Protein AF-A0A3M2E0R5-F1 (afdb_monomer_lite)

pLDDT: mean 79.0, std 19.52, range [38.94, 97.81]

Radius of gyration: 15.59 Å; chains: 1; bounding box: 31×41×44 Å

Sequence (86 aa):
MSQDKGNIQSASFSEPCLVQIFHDGVELVRVVDGCIELNEPVSGIPEILEIHWDKRVVYRLERGTPVINLMVAEMERISSVSPVAV

Foldseek 3Di:
DDDPPPPPPQPDDPDWKWKWKDAQNHTQWIATSNDIDGDDDDDDDGQWIFIDIPNHTQWIDGNNRTPHHNPVVVVVVRVPPDPDDD

Secondary structure (DSSP, 8-state):
-------------SS--EEEEEETTEEEEEEETTEEEE-PPP-S--SEEEEEETTEEEEEEETTEEEEE-HHHHHHHHHTS-----

Structure (mmCIF, N/CA/C/O backbone):
data_AF-A0A3M2E0R5-F1
#
_entry.id   AF-A0A3M2E0R5-F1
#
loop_
_atom_site.group_PDB
_atom_site.id
_atom_site.type_symbol
_atom_site.label_atom_id
_atom_site.label_alt_id
_atom_site.label_comp_id
_atom_site.label_asym_id
_atom_site.label_entity_id
_atom_site.label_seq_id
_atom_site.pdbx_PDB_ins_code
_atom_site.Cartn_x
_atom_site.Cartn_y
_atom_site.Cartn_z
_atom_site.occupancy
_atom_site.B_iso_or_equiv
_atom_site.auth_seq_id
_atom_site.auth_comp_id
_atom_site.auth_asym_id
_atom_site.auth_atom_id
_atom_site.pdbx_PDB_model_num
ATOM 1 N N . MET A 1 1 ? 15.410 34.334 -8.427 1.00 38.94 1 MET A N 1
ATOM 2 C CA . MET A 1 1 ? 14.639 33.305 -7.702 1.00 38.94 1 MET A CA 1
ATOM 3 C C . MET A 1 1 ? 14.544 32.099 -8.620 1.00 38.94 1 MET A C 1
ATOM 5 O O . MET A 1 1 ? 13.700 32.089 -9.505 1.00 38.94 1 MET A O 1
ATOM 9 N N . SER A 1 2 ? 15.497 31.173 -8.514 1.00 42.47 2 SER A N 1
ATOM 10 C CA . SER A 1 2 ? 15.538 29.977 -9.360 1.00 42.47 2 SER A CA 1
ATOM 11 C C . SER A 1 2 ? 14.560 28.955 -8.799 1.00 42.47 2 SER A C 1
ATOM 13 O O . SER A 1 2 ? 14.750 28.467 -7.690 1.00 42.47 2 SER A O 1
ATOM 15 N N . GLN A 1 3 ? 13.487 28.686 -9.539 1.00 43.62 3 GLN A N 1
ATOM 16 C CA . GLN A 1 3 ? 12.649 27.521 -9.293 1.00 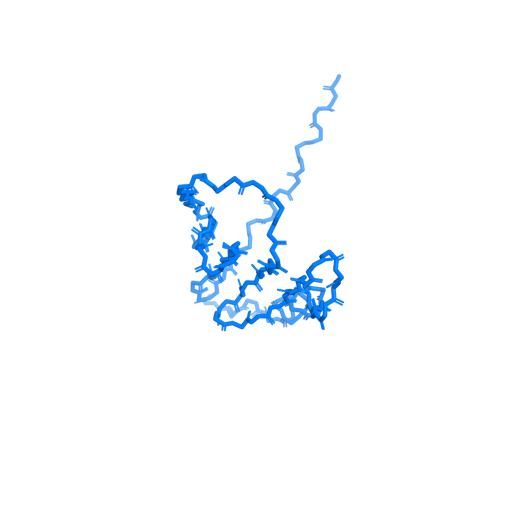43.62 3 GLN A CA 1
ATOM 17 C C . GLN A 1 3 ? 13.417 26.310 -9.810 1.00 43.62 3 GLN A C 1
ATOM 19 O O . GLN A 1 3 ? 13.570 26.142 -11.020 1.00 43.62 3 GLN A O 1
ATOM 24 N N . ASP A 1 4 ? 13.937 25.515 -8.882 1.00 43.53 4 ASP A N 1
ATOM 25 C CA . ASP A 1 4 ? 14.470 24.187 -9.151 1.00 43.53 4 ASP A CA 1
ATOM 26 C C . ASP A 1 4 ? 13.283 23.321 -9.595 1.00 43.53 4 ASP A C 1
ATOM 28 O O . ASP A 1 4 ? 12.508 22.801 -8.790 1.00 43.53 4 ASP A O 1
ATOM 32 N N . LYS A 1 5 ? 13.024 23.306 -10.907 1.00 46.09 5 LYS A N 1
ATOM 33 C CA . LYS A 1 5 ? 12.050 22.403 -11.514 1.00 46.09 5 LYS A CA 1
ATOM 34 C C . LYS A 1 5 ? 12.679 21.025 -11.429 1.00 46.09 5 LYS A C 1
ATOM 36 O O . LYS A 1 5 ? 13.449 20.654 -12.311 1.00 46.09 5 LYS A O 1
ATOM 41 N N . GLY A 1 6 ? 12.383 20.330 -10.329 1.00 40.47 6 GLY A N 1
ATOM 42 C CA . GLY A 1 6 ? 12.778 18.949 -10.103 1.00 40.47 6 GLY A CA 1
ATOM 43 C C . GLY A 1 6 ? 12.627 18.176 -11.403 1.00 40.47 6 GLY A C 1
ATOM 44 O O . GLY A 1 6 ? 11.563 18.188 -12.020 1.00 40.47 6 GLY A O 1
ATOM 45 N N . ASN A 1 7 ? 13.740 17.616 -11.857 1.00 40.06 7 ASN A N 1
ATOM 46 C CA . ASN A 1 7 ? 13.843 16.818 -13.061 1.00 40.06 7 ASN A CA 1
ATOM 47 C C . ASN A 1 7 ? 12.909 15.610 -12.904 1.00 40.06 7 ASN A C 1
ATOM 49 O O . ASN A 1 7 ? 13.296 14.605 -12.309 1.00 40.06 7 ASN A O 1
ATOM 53 N N . ILE A 1 8 ? 11.656 15.735 -13.349 1.00 47.84 8 ILE A N 1
ATOM 54 C CA . ILE A 1 8 ? 10.715 14.618 -13.395 1.00 47.84 8 ILE A CA 1
ATOM 55 C C . ILE A 1 8 ? 11.216 13.738 -14.534 1.00 47.84 8 ILE A C 1
ATOM 57 O O . ILE A 1 8 ? 10.864 13.940 -15.695 1.00 47.84 8 ILE A O 1
ATOM 61 N N . GLN A 1 9 ? 12.119 12.815 -14.209 1.00 48.84 9 GLN A N 1
ATOM 62 C CA . GLN A 1 9 ? 12.499 11.755 -15.125 1.00 48.84 9 GLN A CA 1
ATOM 63 C C . GLN A 1 9 ? 11.214 11.005 -15.466 1.00 48.84 9 GLN A C 1
ATOM 65 O O . GLN A 1 9 ? 10.593 10.398 -14.595 1.00 48.84 9 GLN A O 1
ATOM 70 N N . SER A 1 10 ? 10.773 11.110 -16.718 1.00 46.81 10 SER A N 1
ATOM 71 C CA . SER A 1 10 ? 9.687 10.292 -17.235 1.00 46.81 10 SER A CA 1
ATOM 72 C C . SER A 1 10 ? 10.149 8.842 -17.158 1.00 46.81 10 SER A C 1
ATOM 74 O O . SER A 1 10 ? 10.949 8.400 -17.983 1.00 46.81 10 SER A O 1
ATOM 76 N N . ALA A 1 11 ? 9.708 8.118 -16.134 1.00 51.28 11 ALA A N 1
ATOM 77 C CA . ALA A 1 11 ? 9.907 6.685 -16.075 1.00 51.28 11 ALA A CA 1
ATOM 78 C C . ALA A 1 11 ? 9.079 6.071 -17.212 1.00 51.28 11 ALA A C 1
ATOM 80 O O . ALA A 1 11 ? 7.851 6.120 -17.194 1.00 51.28 11 ALA A O 1
ATOM 81 N N . SER A 1 12 ? 9.755 5.579 -18.248 1.00 48.91 12 SER A N 1
ATOM 82 C CA . SER A 1 12 ? 9.125 4.772 -19.288 1.00 48.91 12 SER A CA 1
ATOM 83 C C . SER A 1 12 ? 9.081 3.333 -18.794 1.00 48.91 12 SER A C 1
ATOM 85 O O . SER A 1 12 ? 10.132 2.708 -18.638 1.00 48.91 12 SER A O 1
ATOM 87 N N . PHE A 1 13 ? 7.886 2.817 -18.536 1.00 55.12 13 PHE A N 1
ATOM 88 C CA . PHE A 1 13 ? 7.689 1.422 -18.167 1.00 55.12 13 PHE A CA 1
ATOM 89 C C . PHE A 1 13 ? 7.335 0.622 -19.426 1.00 55.12 13 PHE A C 1
ATOM 91 O O . PHE A 1 13 ? 6.587 1.101 -20.277 1.00 55.12 13 PHE A O 1
ATOM 98 N N . SER A 1 14 ? 7.896 -0.580 -19.578 1.00 55.84 14 SER A N 1
ATOM 99 C CA . SER A 1 14 ? 7.546 -1.492 -20.680 1.00 55.84 14 SER A CA 1
ATOM 100 C C . SER A 1 14 ? 6.186 -2.171 -20.481 1.00 55.84 14 SER A C 1
ATOM 102 O O . SER A 1 14 ? 5.613 -2.687 -21.436 1.00 55.84 14 SER A O 1
ATOM 104 N N . GLU A 1 15 ? 5.683 -2.176 -19.247 1.00 59.91 15 GLU A N 1
ATOM 105 C CA . GLU A 1 15 ? 4.402 -2.740 -18.824 1.00 59.91 15 GLU A CA 1
ATOM 106 C C . GLU A 1 15 ? 3.708 -1.746 -17.885 1.00 59.91 15 GLU A C 1
ATOM 108 O O . GLU A 1 15 ? 4.409 -0.982 -17.21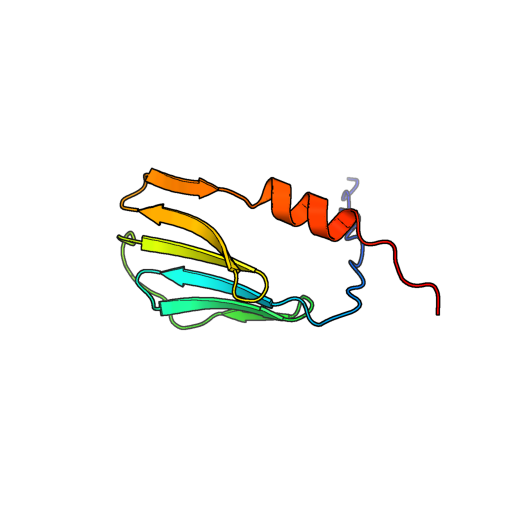3 1.00 59.91 15 GLU A O 1
ATOM 113 N N . PRO A 1 16 ? 2.363 -1.734 -17.835 1.00 65.00 16 PRO A N 1
ATOM 114 C CA . PRO A 1 16 ? 1.639 -0.775 -17.026 1.00 65.00 16 PRO A CA 1
ATOM 115 C C . PRO A 1 16 ? 2.000 -0.926 -15.548 1.00 65.00 16 PRO A C 1
ATOM 117 O O . PRO A 1 16 ? 1.830 -2.002 -14.978 1.00 65.00 16 PRO A O 1
ATOM 120 N N . CYS A 1 17 ? 2.485 0.145 -14.929 1.00 75.38 17 CYS A N 1
ATOM 121 C CA . CYS A 1 17 ? 2.860 0.155 -13.520 1.00 75.38 17 CYS A CA 1
ATOM 122 C C . CYS A 1 17 ? 1.627 0.477 -12.673 1.00 75.38 17 CYS A C 1
ATOM 124 O O . CYS A 1 17 ? 1.068 1.573 -12.791 1.00 75.38 17 CYS A O 1
ATOM 126 N N . LEU A 1 18 ? 1.207 -0.469 -11.826 1.00 87.94 18 LEU A N 1
ATOM 127 C CA . LEU A 1 18 ? 0.072 -0.314 -10.920 1.00 87.94 18 LEU A CA 1
ATOM 128 C C . LEU A 1 18 ? 0.554 -0.181 -9.474 1.00 87.94 18 LEU A C 1
ATOM 130 O O . LEU A 1 18 ? 1.040 -1.145 -8.881 1.00 87.94 18 LEU A O 1
ATOM 134 N N . VAL A 1 19 ? 0.338 0.988 -8.870 1.00 91.62 19 VAL A N 1
ATOM 135 C CA . VAL A 1 19 ? 0.545 1.201 -7.430 1.00 91.62 19 VAL A CA 1
ATOM 136 C C . VAL A 1 19 ? -0.793 1.456 -6.756 1.00 91.62 19 VAL A C 1
ATOM 138 O O . VAL A 1 19 ? -1.553 2.313 -7.197 1.00 91.62 19 VAL A O 1
ATOM 141 N N . GLN A 1 20 ? -1.088 0.735 -5.678 1.00 94.88 20 GLN A N 1
ATOM 142 C CA . GLN A 1 20 ? -2.331 0.895 -4.922 1.00 94.88 20 GLN A CA 1
ATOM 143 C C . GLN A 1 20 ? -2.035 1.097 -3.438 1.00 94.88 20 GLN A C 1
ATOM 145 O O . GLN A 1 20 ? -1.158 0.435 -2.884 1.00 94.88 20 GLN A O 1
ATOM 150 N N . ILE A 1 21 ? -2.779 1.988 -2.787 1.00 95.12 21 ILE A N 1
ATOM 151 C CA . ILE A 1 21 ? -2.710 2.207 -1.338 1.00 95.12 21 ILE A CA 1
ATOM 152 C C . ILE A 1 21 ? -4.043 1.797 -0.729 1.00 95.12 21 ILE A C 1
ATOM 154 O O . ILE A 1 21 ? -5.088 2.278 -1.164 1.00 95.12 21 ILE A O 1
ATOM 158 N N . PHE A 1 22 ? -3.996 0.951 0.296 1.00 95.88 22 PHE A N 1
ATOM 159 C CA . PHE A 1 22 ? -5.169 0.457 1.006 1.00 95.88 22 PHE A CA 1
ATOM 160 C C . PHE A 1 22 ? -5.166 0.891 2.470 1.00 95.88 22 PHE A C 1
ATOM 162 O O . PHE A 1 22 ? -4.124 0.872 3.126 1.00 95.88 22 PHE A O 1
ATOM 169 N N . HIS A 1 23 ? -6.351 1.216 2.980 1.00 95.44 23 HIS A N 1
ATOM 170 C CA . HIS A 1 23 ? -6.655 1.475 4.388 1.00 95.44 23 HIS A CA 1
ATOM 171 C C . HIS A 1 23 ? -7.732 0.488 4.829 1.00 95.44 23 HIS A C 1
ATOM 173 O O . HIS A 1 23 ? -8.833 0.500 4.287 1.00 95.44 23 HIS A O 1
ATOM 179 N N . ASP A 1 24 ? -7.381 -0.429 5.733 1.00 95.12 24 ASP A N 1
ATOM 180 C CA . ASP A 1 24 ? -8.277 -1.473 6.250 1.00 95.12 24 ASP A CA 1
ATOM 181 C C . ASP A 1 24 ? -9.030 -2.248 5.142 1.00 95.12 24 ASP A C 1
ATOM 183 O O . ASP A 1 24 ? -10.197 -2.615 5.271 1.00 95.12 24 ASP A O 1
ATOM 187 N N . GLY A 1 25 ? -8.342 -2.501 4.021 1.00 93.31 25 GLY A N 1
ATOM 188 C CA . GLY A 1 25 ? -8.884 -3.200 2.850 1.00 93.31 25 GLY A CA 1
ATOM 189 C C . GLY A 1 25 ? -9.635 -2.315 1.846 1.00 93.31 25 GLY A C 1
ATOM 190 O O . GLY A 1 25 ? -10.028 -2.805 0.788 1.00 93.31 25 GLY A O 1
ATOM 191 N N . VAL A 1 26 ? -9.797 -1.020 2.123 1.00 93.88 26 VAL A N 1
ATOM 192 C CA . VAL A 1 26 ? -10.367 -0.029 1.200 1.00 93.88 26 VAL A CA 1
ATOM 193 C C . VAL A 1 26 ? -9.252 0.607 0.376 1.00 93.88 26 VAL A C 1
ATOM 195 O O . VAL A 1 26 ? -8.320 1.186 0.927 1.00 93.88 26 VAL A O 1
ATOM 198 N N . GLU A 1 27 ? -9.338 0.516 -0.950 1.00 94.31 27 GLU A N 1
ATOM 199 C CA . GLU A 1 27 ? -8.391 1.178 -1.851 1.00 94.31 27 GLU A CA 1
ATOM 200 C C . GLU A 1 27 ? -8.614 2.693 -1.836 1.00 94.31 27 GLU A C 1
ATOM 202 O O . GLU A 1 27 ? -9.685 3.155 -2.219 1.00 94.31 27 GLU A O 1
ATOM 207 N N . LEU A 1 28 ? -7.603 3.467 -1.446 1.00 93.81 28 LEU A N 1
ATOM 208 C CA . LEU A 1 28 ? -7.656 4.933 -1.391 1.00 93.81 28 LEU A CA 1
ATOM 209 C C . LEU A 1 28 ? -7.049 5.597 -2.616 1.00 93.81 28 LEU A C 1
ATOM 211 O O . LEU A 1 28 ? -7.518 6.638 -3.068 1.00 93.81 28 LEU A O 1
ATOM 215 N N . VAL A 1 29 ? -5.956 5.024 -3.105 1.00 92.75 29 VAL A N 1
ATOM 216 C CA . VAL A 1 29 ? -5.178 5.581 -4.205 1.00 92.75 29 VAL A CA 1
ATOM 217 C C . VAL A 1 29 ? -4.854 4.456 -5.155 1.00 92.75 29 VAL A C 1
ATOM 219 O O . VAL A 1 29 ? -4.407 3.392 -4.723 1.00 92.75 29 VAL A O 1
ATOM 222 N N . ARG A 1 30 ? -5.020 4.730 -6.440 1.00 92.88 30 ARG A N 1
ATOM 223 C CA . ARG A 1 30 ? -4.549 3.892 -7.529 1.00 92.88 30 ARG A CA 1
ATOM 224 C C . ARG A 1 30 ? -3.746 4.754 -8.486 1.00 92.88 30 ARG A C 1
ATOM 226 O O . ARG A 1 30 ? -4.202 5.808 -8.909 1.00 92.88 30 ARG A O 1
ATOM 233 N N . VAL A 1 31 ? -2.544 4.312 -8.817 1.00 90.81 31 VAL A N 1
ATOM 234 C CA . VAL A 1 31 ? -1.701 4.930 -9.836 1.00 90.81 31 VAL A CA 1
ATOM 235 C C . VAL A 1 31 ? -1.511 3.922 -10.951 1.00 90.81 31 VAL A C 1
ATOM 237 O O . VAL A 1 31 ? -1.034 2.823 -10.685 1.00 90.81 31 VAL A O 1
ATOM 240 N N . VAL A 1 32 ? -1.881 4.293 -12.173 1.00 89.25 32 VAL A N 1
ATOM 241 C CA . VAL A 1 32 ? -1.683 3.488 -13.384 1.00 89.25 32 VAL A CA 1
ATOM 242 C C . VAL A 1 32 ? -0.887 4.324 -14.367 1.00 89.25 32 VAL A C 1
ATOM 244 O O . VAL A 1 32 ? -1.377 5.355 -14.817 1.00 89.25 32 VAL A O 1
ATOM 247 N N . ASP A 1 33 ? 0.352 3.935 -14.661 1.00 82.38 33 ASP A N 1
ATOM 248 C CA . ASP A 1 33 ? 1.216 4.642 -15.626 1.00 82.38 33 ASP A CA 1
ATOM 249 C C . ASP A 1 33 ? 1.344 6.151 -15.373 1.00 82.38 33 ASP A C 1
ATOM 251 O O . ASP A 1 33 ? 1.390 6.978 -16.283 1.00 82.38 33 ASP A O 1
ATOM 255 N N . GLY A 1 34 ? 1.394 6.523 -14.092 1.00 77.12 34 GLY A N 1
ATOM 256 C CA . GLY A 1 34 ? 1.483 7.915 -13.653 1.00 77.12 34 GLY A CA 1
ATOM 257 C C . GLY A 1 34 ? 0.146 8.664 -13.609 1.00 77.12 34 GLY A C 1
ATOM 258 O O . GLY A 1 34 ? 0.110 9.788 -13.108 1.00 77.12 34 GLY A O 1
ATOM 259 N N . CYS A 1 35 ? -0.959 8.063 -14.055 1.00 83.88 35 CYS A N 1
ATOM 260 C CA . CYS A 1 35 ? -2.304 8.581 -13.819 1.00 83.88 35 CYS A CA 1
ATOM 261 C C . CYS A 1 35 ? -2.760 8.218 -12.403 1.00 83.88 35 CYS A C 1
ATOM 263 O O . CYS A 1 35 ? -2.758 7.047 -12.040 1.00 83.88 35 CYS A O 1
ATOM 265 N N . ILE A 1 36 ? -3.148 9.221 -11.611 1.00 88.38 36 ILE A N 1
ATOM 266 C CA . ILE A 1 36 ? -3.575 9.048 -10.217 1.00 88.38 36 ILE A CA 1
ATOM 267 C C . ILE A 1 36 ? -5.101 9.105 -10.141 1.00 88.38 36 ILE A C 1
ATOM 269 O O . ILE A 1 36 ? -5.710 10.100 -10.532 1.00 88.38 36 ILE A O 1
ATOM 273 N N . GLU A 1 37 ? -5.696 8.067 -9.570 1.00 90.50 37 GLU A N 1
ATOM 274 C CA . GLU A 1 37 ? -7.098 7.987 -9.175 1.00 90.50 37 GLU A CA 1
ATOM 275 C C . GLU A 1 37 ? -7.174 7.996 -7.641 1.00 90.50 37 GLU A C 1
ATOM 277 O O . GLU A 1 37 ? -6.499 7.215 -6.964 1.00 90.50 37 GLU A O 1
ATOM 282 N N . LEU A 1 38 ? -7.968 8.915 -7.088 1.00 90.06 38 LEU A N 1
ATOM 283 C CA . LEU A 1 38 ? -8.237 9.017 -5.654 1.00 90.06 38 LEU A CA 1
ATOM 284 C C . LEU A 1 38 ? -9.661 8.525 -5.395 1.00 90.06 38 LEU A C 1
ATOM 286 O O . LEU A 1 38 ? -10.604 9.027 -6.007 1.00 90.06 38 LEU A O 1
ATOM 290 N N . ASN A 1 39 ? -9.806 7.563 -4.492 1.00 87.88 39 ASN A N 1
ATOM 291 C CA . ASN A 1 39 ? -11.092 7.008 -4.086 1.00 87.88 39 ASN A CA 1
ATOM 292 C C . ASN A 1 39 ? -11.647 7.726 -2.843 1.00 87.88 39 ASN A C 1
ATOM 294 O O . ASN A 1 39 ? -11.087 8.714 -2.361 1.00 87.88 39 ASN A O 1
ATOM 298 N N . GLU A 1 40 ? -12.781 7.223 -2.349 1.00 80.19 40 GLU A N 1
ATOM 299 C CA . GLU A 1 40 ? -13.511 7.749 -1.194 1.00 80.19 40 GLU A CA 1
ATOM 300 C C . GLU A 1 40 ? -12.600 8.023 0.019 1.00 80.19 40 GLU A C 1
ATOM 302 O O . GLU A 1 40 ? -11.730 7.211 0.358 1.00 80.19 40 GLU A O 1
ATOM 307 N N . PRO A 1 41 ? -12.813 9.147 0.722 1.00 79.00 41 PRO A N 1
ATOM 308 C CA . PRO A 1 41 ? -12.083 9.445 1.938 1.00 79.00 41 PRO A CA 1
ATOM 309 C C . PRO A 1 41 ? -12.473 8.465 3.048 1.00 79.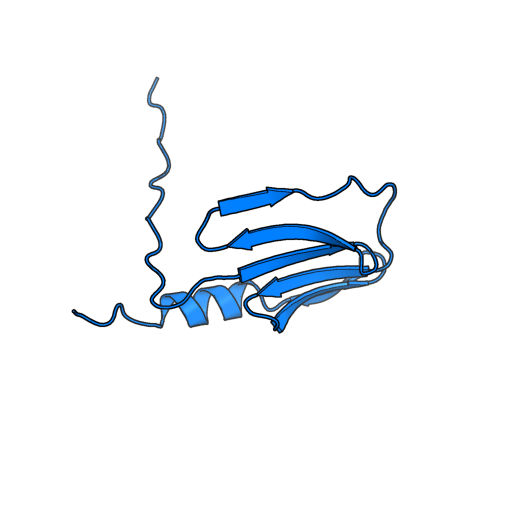00 41 PRO A C 1
ATOM 311 O O . PRO A 1 41 ? -13.642 8.301 3.391 1.00 79.00 41 PRO A O 1
ATOM 314 N N . VAL A 1 42 ? -11.466 7.869 3.675 1.00 83.00 42 VAL A N 1
ATOM 315 C CA . VAL A 1 42 ? -11.619 7.090 4.908 1.00 83.00 42 VAL A CA 1
ATOM 316 C C . VAL A 1 42 ? -11.289 7.950 6.123 1.00 83.00 42 VAL A C 1
ATOM 318 O O . VAL A 1 42 ? -10.438 8.840 6.069 1.00 83.00 42 VAL A O 1
ATOM 321 N N . SER A 1 43 ? -11.970 7.696 7.238 1.00 83.31 43 SER A N 1
ATOM 322 C CA . SER A 1 43 ? -11.760 8.414 8.497 1.00 83.31 43 SER A CA 1
ATOM 323 C C . SER A 1 43 ? -11.006 7.563 9.513 1.00 83.31 43 SER A C 1
ATOM 325 O O . SER A 1 43 ? -11.308 6.383 9.670 1.00 83.31 43 SER A O 1
ATOM 327 N N . GLY A 1 44 ? -10.119 8.192 10.286 1.00 88.50 44 GLY A N 1
ATOM 328 C CA . GLY A 1 44 ? -9.406 7.543 11.387 1.00 88.50 44 GLY A CA 1
ATOM 329 C C . GLY A 1 44 ? -8.067 6.920 10.984 1.00 88.50 44 GLY A C 1
ATOM 330 O O . GLY A 1 44 ? -7.687 6.886 9.813 1.00 88.50 44 GLY A O 1
ATOM 331 N N .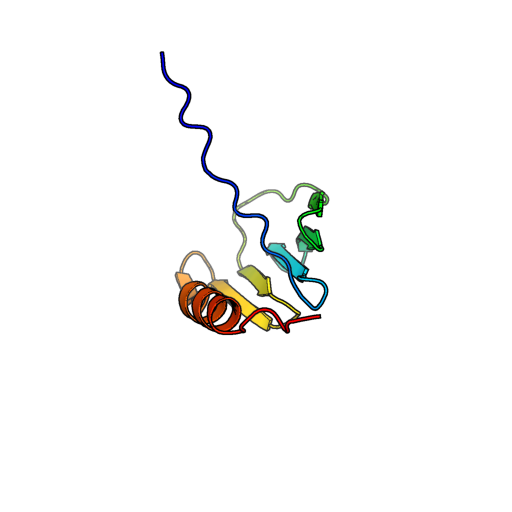 ILE A 1 45 ? -7.327 6.462 11.994 1.00 89.12 45 ILE A N 1
ATOM 332 C CA . ILE A 1 45 ? -6.041 5.781 11.810 1.00 89.12 45 ILE A CA 1
ATOM 333 C C . ILE A 1 45 ? -6.335 4.319 11.447 1.00 89.12 45 ILE A C 1
ATOM 335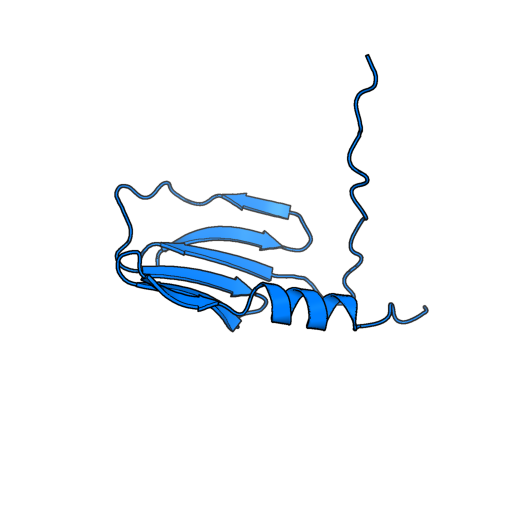 O O . ILE A 1 45 ? -7.063 3.682 12.209 1.00 89.12 45 ILE A O 1
ATOM 339 N N . PRO A 1 46 ? -5.794 3.791 10.334 1.00 91.81 46 PRO A N 1
ATOM 340 C CA . PRO A 1 46 ? -6.021 2.399 9.956 1.00 91.81 46 PRO A CA 1
ATOM 341 C C . PRO A 1 46 ? -5.421 1.426 10.971 1.00 91.81 46 PRO A C 1
ATOM 343 O O . PRO A 1 46 ? -4.339 1.678 11.517 1.00 91.81 46 PRO A O 1
ATOM 346 N N . GLU A 1 47 ? -6.062 0.270 11.153 1.00 96.31 47 GLU A N 1
ATOM 347 C CA . GLU A 1 47 ? -5.389 -0.878 11.767 1.00 96.31 47 GLU A CA 1
ATOM 348 C C . GLU A 1 47 ? -4.341 -1.461 10.817 1.00 96.31 47 GLU A C 1
ATOM 350 O O . GLU A 1 47 ? -3.276 -1.883 11.271 1.00 96.31 47 GLU A O 1
ATOM 355 N N . ILE A 1 48 ? -4.619 -1.454 9.513 1.00 96.62 48 ILE A N 1
ATOM 356 C CA . ILE A 1 48 ? -3.744 -1.949 8.457 1.00 96.62 48 ILE A CA 1
ATOM 357 C C . ILE A 1 48 ? -3.651 -0.912 7.334 1.00 96.62 48 ILE A C 1
ATOM 359 O O . ILE A 1 48 ? -4.653 -0.519 6.737 1.00 96.62 48 ILE A O 1
ATOM 363 N N . LEU A 1 49 ? -2.425 -0.512 7.001 1.00 96.62 49 LEU A N 1
ATOM 364 C CA . LEU A 1 49 ? -2.132 0.247 5.784 1.00 96.62 49 LEU A CA 1
ATOM 365 C C . LEU A 1 49 ? -1.244 -0.601 4.880 1.00 96.62 49 LEU A C 1
ATOM 367 O O . LEU A 1 49 ? -0.200 -1.075 5.330 1.00 96.62 49 LEU A O 1
ATOM 371 N N . GLU A 1 50 ? -1.610 -0.750 3.612 1.00 97.31 50 GLU A N 1
ATOM 372 C CA . GLU A 1 50 ? -0.817 -1.500 2.636 1.00 97.31 50 GLU A CA 1
ATOM 373 C C . GLU A 1 50 ? -0.509 -0.658 1.405 1.00 97.31 50 GLU A C 1
ATOM 375 O O . GLU A 1 50 ? -1.348 0.106 0.931 1.00 97.31 50 GLU A O 1
ATOM 380 N N . ILE A 1 51 ? 0.693 -0.841 0.863 1.00 96.12 51 ILE A N 1
ATOM 381 C CA . ILE A 1 51 ? 1.055 -0.365 -0.470 1.00 96.12 51 ILE A CA 1
ATOM 382 C C . ILE A 1 51 ? 1.354 -1.590 -1.317 1.00 96.12 51 ILE A C 1
ATOM 384 O O . ILE A 1 51 ? 2.190 -2.429 -0.959 1.00 96.12 51 ILE A O 1
ATOM 388 N N . HIS A 1 52 ? 0.658 -1.678 -2.441 1.00 94.94 52 HIS A N 1
ATOM 389 C CA . HIS A 1 52 ? 0.820 -2.725 -3.430 1.00 94.94 52 HIS A CA 1
ATOM 390 C C . HIS A 1 52 ? 1.498 -2.148 -4.665 1.00 94.94 52 HIS A C 1
ATOM 392 O O . HIS A 1 52 ? 1.141 -1.062 -5.113 1.00 94.94 52 HIS A O 1
ATOM 398 N N . TRP A 1 53 ? 2.450 -2.893 -5.215 1.00 91.56 53 TRP A N 1
ATOM 399 C CA . TRP A 1 53 ? 3.075 -2.637 -6.507 1.00 91.56 53 TRP A CA 1
ATOM 400 C C . TRP A 1 53 ? 2.852 -3.873 -7.372 1.00 91.56 53 TRP A C 1
ATOM 402 O O . TRP A 1 53 ? 3.274 -4.964 -6.992 1.00 91.56 53 TRP A O 1
ATOM 412 N N . ASP A 1 54 ? 2.124 -3.738 -8.478 1.00 88.69 54 ASP A N 1
ATOM 413 C CA . ASP A 1 54 ? 1.778 -4.834 -9.394 1.00 88.69 54 ASP A CA 1
ATOM 414 C C . ASP A 1 54 ? 1.259 -6.086 -8.660 1.00 88.69 54 ASP A C 1
ATOM 416 O O . ASP A 1 54 ? 1.701 -7.213 -8.890 1.00 88.69 54 ASP A O 1
ATOM 420 N N . LYS A 1 55 ? 0.289 -5.879 -7.753 1.00 88.12 55 LYS A N 1
ATOM 421 C CA . LYS A 1 55 ? -0.360 -6.908 -6.905 1.00 88.12 55 LYS A CA 1
ATOM 422 C C . LYS A 1 55 ? 0.526 -7.514 -5.809 1.00 88.12 55 LYS A C 1
ATOM 424 O O . LYS A 1 55 ? 0.091 -8.434 -5.114 1.00 88.12 55 LYS A O 1
ATOM 429 N N . ARG A 1 56 ? 1.753 -7.027 -5.626 1.00 91.31 56 ARG A N 1
ATOM 430 C CA . ARG A 1 56 ? 2.639 -7.428 -4.530 1.00 91.31 56 ARG A CA 1
ATOM 431 C C . ARG A 1 56 ? 2.581 -6.404 -3.406 1.00 91.31 56 ARG A C 1
ATOM 433 O O . ARG A 1 56 ? 2.828 -5.227 -3.638 1.00 91.31 56 ARG A O 1
ATOM 440 N N . VAL A 1 57 ? 2.366 -6.856 -2.171 1.00 95.56 57 VAL A N 1
ATOM 441 C CA . VAL A 1 57 ? 2.523 -6.001 -0.985 1.00 95.56 57 VAL A CA 1
ATOM 442 C C . VAL A 1 57 ? 4.002 -5.655 -0.815 1.00 95.56 57 VAL A C 1
ATOM 444 O O . VAL A 1 57 ? 4.822 -6.518 -0.492 1.00 95.56 57 VAL A O 1
ATOM 447 N N . VAL A 1 58 ? 4.342 -4.390 -1.038 1.00 95.56 58 VAL A N 1
ATOM 448 C CA . VAL A 1 58 ? 5.706 -3.857 -0.882 1.00 95.56 58 VAL A CA 1
ATOM 449 C C . VAL A 1 58 ? 5.871 -3.093 0.424 1.00 95.56 58 VAL A C 1
ATOM 451 O O . VAL A 1 58 ? 6.989 -2.898 0.897 1.00 95.56 58 VAL A O 1
ATOM 454 N N . TYR A 1 59 ? 4.764 -2.708 1.051 1.00 97.56 59 TYR A N 1
ATOM 455 C CA . TYR A 1 59 ? 4.760 -2.090 2.365 1.00 97.56 59 TYR A CA 1
ATOM 456 C C . TYR A 1 59 ? 3.488 -2.461 3.118 1.00 97.56 59 TYR A C 1
ATOM 458 O O . TYR A 1 59 ? 2.407 -2.482 2.530 1.00 97.56 59 TYR A O 1
ATOM 466 N N . ARG A 1 60 ? 3.618 -2.732 4.417 1.00 97.62 60 ARG A N 1
ATOM 467 C CA . ARG A 1 60 ? 2.485 -2.985 5.310 1.00 97.62 60 ARG A CA 1
ATOM 468 C C . ARG A 1 60 ? 2.782 -2.450 6.700 1.00 97.62 60 ARG A C 1
ATOM 470 O O . ARG A 1 60 ? 3.792 -2.819 7.304 1.00 97.62 60 ARG A O 1
ATOM 477 N N . LEU A 1 61 ? 1.883 -1.615 7.203 1.00 97.81 61 LEU A N 1
ATOM 478 C CA . LEU A 1 61 ? 1.809 -1.197 8.599 1.00 97.81 61 LEU A CA 1
ATOM 479 C C . LEU A 1 61 ? 0.676 -1.949 9.278 1.00 97.81 61 LEU A C 1
ATOM 481 O O . LEU A 1 61 ? -0.432 -1.983 8.753 1.00 97.81 61 LEU A O 1
ATOM 485 N N . GLU A 1 62 ? 0.936 -2.459 10.472 1.00 97.31 62 GLU A N 1
ATOM 486 C CA . GLU A 1 62 ? -0.085 -2.971 11.380 1.00 97.31 62 GLU A CA 1
ATOM 487 C C . GLU A 1 62 ? -0.042 -2.158 12.668 1.00 97.31 62 GLU A C 1
ATOM 489 O O . GLU A 1 62 ? 0.973 -2.133 13.366 1.00 97.31 62 GLU A O 1
ATOM 494 N N . ARG A 1 63 ? -1.130 -1.445 12.971 1.00 93.88 63 ARG A N 1
ATOM 495 C CA . ARG A 1 63 ? -1.286 -0.610 14.174 1.00 93.88 63 ARG A CA 1
ATOM 496 C C . ARG A 1 63 ? -0.100 0.338 14.386 1.00 93.88 63 ARG A C 1
ATOM 498 O O . ARG A 1 63 ? 0.410 0.494 15.493 1.00 93.88 63 ARG A O 1
ATOM 505 N N . GLY A 1 64 ? 0.371 0.940 13.293 1.00 90.75 64 GLY A N 1
ATOM 506 C CA . GLY A 1 64 ? 1.508 1.865 13.282 1.00 90.75 64 GLY A CA 1
ATOM 507 C C . GLY A 1 64 ? 2.895 1.212 13.273 1.00 90.75 64 GLY A C 1
ATOM 508 O O . GLY A 1 64 ? 3.889 1.932 13.254 1.00 90.75 64 GLY A O 1
ATOM 509 N N . THR A 1 65 ? 2.991 -0.120 13.247 1.00 94.81 65 THR A N 1
ATOM 510 C CA . THR A 1 65 ? 4.268 -0.846 13.187 1.00 94.81 65 THR A CA 1
ATOM 511 C C . THR A 1 65 ? 4.501 -1.413 11.786 1.00 94.81 65 THR A C 1
ATOM 513 O O . THR A 1 65 ? 3.659 -2.171 11.302 1.00 94.81 65 THR A O 1
ATOM 516 N N . PRO A 1 66 ? 5.617 -1.085 11.106 1.00 95.19 66 PRO A N 1
ATOM 517 C CA . PRO A 1 66 ? 5.928 -1.681 9.811 1.00 95.19 66 PRO A CA 1
ATOM 518 C C . PRO A 1 66 ? 6.231 -3.171 9.975 1.00 95.19 66 PRO A C 1
ATOM 520 O O . PRO A 1 66 ? 7.165 -3.535 10.687 1.00 95.19 66 PRO A O 1
ATOM 523 N N . VAL A 1 67 ? 5.464 -4.025 9.299 1.00 97.62 67 VAL A N 1
ATOM 524 C CA . VAL A 1 67 ? 5.696 -5.481 9.251 1.00 97.62 67 VAL A CA 1
ATOM 525 C C . VAL A 1 67 ? 6.263 -5.927 7.901 1.00 97.62 67 VAL A C 1
ATOM 527 O O . VAL A 1 67 ? 6.919 -6.961 7.817 1.00 97.62 67 VAL A O 1
ATOM 530 N N . ILE A 1 68 ? 6.070 -5.122 6.850 1.00 96.44 68 ILE A N 1
ATOM 531 C CA . ILE A 1 68 ? 6.702 -5.281 5.535 1.00 96.44 68 ILE A CA 1
ATOM 532 C C . ILE A 1 68 ? 7.239 -3.916 5.101 1.00 96.44 68 ILE A C 1
ATOM 534 O O . ILE A 1 68 ? 6.506 -2.928 5.132 1.00 96.44 68 ILE A O 1
ATOM 538 N N . ASN A 1 69 ? 8.500 -3.861 4.665 1.00 96.00 69 ASN A N 1
ATOM 539 C CA . ASN A 1 69 ? 9.085 -2.678 4.036 1.00 96.00 69 ASN A CA 1
ATOM 540 C C . ASN A 1 69 ? 10.102 -3.084 2.960 1.00 96.00 69 ASN A C 1
ATOM 542 O O . ASN A 1 69 ? 11.283 -3.278 3.235 1.00 96.00 69 ASN A O 1
ATOM 546 N N . LEU A 1 70 ? 9.608 -3.238 1.736 1.00 94.19 70 LEU A N 1
ATOM 547 C CA . LEU A 1 70 ? 10.361 -3.637 0.548 1.00 94.19 70 LEU A CA 1
ATOM 548 C C . LEU A 1 70 ? 10.415 -2.518 -0.501 1.00 94.19 70 LEU A C 1
ATOM 550 O O . LEU A 1 70 ? 10.885 -2.757 -1.606 1.00 94.19 70 LEU A O 1
ATOM 554 N N . MET A 1 71 ? 9.958 -1.306 -0.166 1.00 87.50 71 MET A N 1
ATOM 555 C CA . MET A 1 71 ? 9.837 -0.185 -1.109 1.00 87.50 71 MET A CA 1
ATOM 556 C C . MET A 1 71 ? 11.147 0.097 -1.853 1.00 87.50 71 MET A C 1
ATOM 558 O O . MET A 1 71 ? 11.150 0.210 -3.074 1.00 87.50 71 MET A O 1
ATOM 562 N N . VAL A 1 72 ? 12.267 0.159 -1.124 1.00 86.56 72 VAL A N 1
ATOM 563 C CA . VAL A 1 72 ? 13.593 0.419 -1.713 1.00 86.56 72 VAL A CA 1
ATOM 564 C C . VAL A 1 72 ? 14.023 -0.727 -2.626 1.00 86.56 72 VAL A C 1
ATOM 566 O O . VAL A 1 72 ? 14.400 -0.485 -3.767 1.00 86.56 72 VAL A O 1
ATOM 569 N N . ALA A 1 73 ? 13.902 -1.971 -2.158 1.00 83.81 73 ALA A N 1
ATOM 570 C CA . ALA A 1 73 ? 14.265 -3.147 -2.945 1.00 83.81 73 ALA A CA 1
ATOM 571 C C . ALA A 1 73 ? 13.430 -3.260 -4.233 1.00 83.81 73 ALA A C 1
ATOM 573 O O . ALA A 1 73 ? 13.936 -3.678 -5.272 1.00 83.81 73 ALA A O 1
ATOM 574 N N . GLU A 1 74 ? 12.156 -2.865 -4.185 1.00 84.19 74 GLU A N 1
ATOM 575 C CA . GLU A 1 74 ? 11.290 -2.852 -5.361 1.00 84.19 74 GLU A CA 1
ATOM 576 C C . GLU A 1 74 ? 11.691 -1.746 -6.352 1.00 84.19 74 GLU A C 1
ATOM 578 O O . GLU A 1 74 ? 11.793 -2.004 -7.550 1.00 84.19 74 GLU A O 1
ATOM 583 N N . MET A 1 75 ? 12.008 -0.541 -5.867 1.00 80.81 75 MET A N 1
ATOM 584 C CA . MET A 1 75 ? 12.532 0.544 -6.711 1.00 80.81 75 MET A CA 1
ATOM 585 C C . MET A 1 75 ? 13.859 0.163 -7.389 1.00 80.81 75 MET A C 1
ATOM 587 O O . MET A 1 75 ? 14.057 0.426 -8.578 1.00 80.81 75 MET A O 1
ATOM 591 N N . GLU A 1 76 ? 14.765 -0.491 -6.660 1.00 81.62 76 GLU A N 1
ATOM 592 C CA . GLU A 1 76 ? 16.027 -1.011 -7.203 1.00 81.62 76 GLU A CA 1
ATOM 593 C C . GLU A 1 76 ? 15.782 -2.085 -8.267 1.00 81.62 76 GLU A C 1
ATOM 595 O O . GLU A 1 76 ? 16.356 -2.019 -9.355 1.00 81.62 76 GLU A O 1
ATOM 600 N N . ARG A 1 77 ? 14.870 -3.033 -8.008 1.00 80.19 77 ARG A N 1
ATOM 601 C CA . ARG A 1 77 ? 14.477 -4.048 -8.994 1.00 80.19 77 ARG A CA 1
ATOM 602 C C . ARG A 1 77 ? 14.024 -3.397 -10.297 1.00 80.19 77 ARG A C 1
ATOM 604 O O . ARG A 1 77 ? 14.459 -3.822 -11.361 1.00 80.19 77 ARG A O 1
ATOM 611 N N . ILE A 1 78 ? 13.187 -2.368 -10.221 1.00 70.50 78 ILE A N 1
ATOM 612 C CA . ILE A 1 78 ? 12.599 -1.717 -11.398 1.00 70.50 78 ILE A CA 1
ATOM 613 C C . ILE A 1 78 ? 13.634 -0.885 -12.156 1.00 70.50 78 ILE A C 1
ATOM 615 O O . ILE A 1 78 ? 13.709 -0.975 -13.377 1.00 70.50 78 ILE A O 1
ATOM 619 N N . SER A 1 79 ? 14.485 -0.138 -11.451 1.00 69.00 79 SER A N 1
ATOM 620 C CA . SER A 1 79 ? 15.574 0.626 -12.081 1.00 69.00 79 SER A CA 1
ATOM 621 C C . SER A 1 79 ? 16.654 -0.256 -12.721 1.00 69.00 79 SER A C 1
ATOM 623 O O . SER A 1 79 ? 17.337 0.187 -13.643 1.00 69.00 79 SER A O 1
ATOM 625 N N . SER A 1 80 ? 16.794 -1.509 -12.276 1.00 64.94 80 SER A N 1
ATOM 626 C CA . SER A 1 80 ? 17.717 -2.481 -12.875 1.00 64.94 80 SER A CA 1
ATOM 627 C C . SER A 1 80 ? 17.220 -3.082 -14.198 1.00 64.94 80 SER A C 1
ATOM 629 O O . SER A 1 80 ? 18.015 -3.656 -14.948 1.00 64.94 80 SER A O 1
ATOM 631 N N . VAL A 1 81 ? 15.929 -2.934 -14.522 1.00 59.75 81 VAL A N 1
ATOM 632 C CA . VAL A 1 81 ? 15.375 -3.372 -15.807 1.00 59.75 81 VAL A CA 1
ATOM 633 C C . VAL A 1 81 ? 15.764 -2.334 -16.861 1.00 59.75 81 VAL A C 1
ATOM 635 O O . VAL A 1 81 ? 15.186 -1.254 -16.936 1.00 59.75 81 VAL A O 1
ATOM 638 N N . SER A 1 82 ? 16.800 -2.630 -17.651 1.00 45.50 82 SER A N 1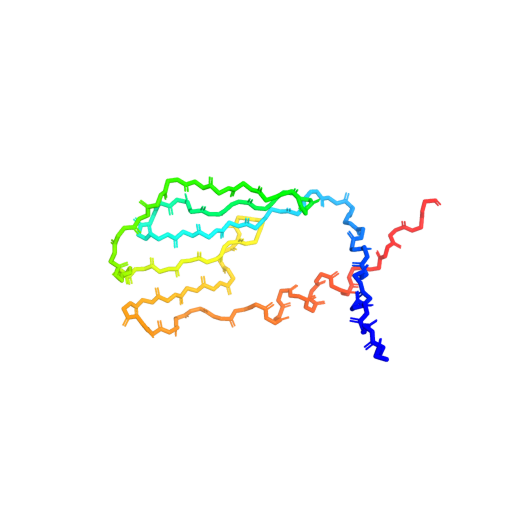
ATOM 639 C CA . SER A 1 82 ? 17.208 -1.764 -18.766 1.00 45.50 82 SER A CA 1
ATOM 640 C C . SER A 1 82 ? 16.038 -1.531 -19.730 1.00 45.50 82 SER A C 1
ATOM 642 O O . SER A 1 82 ? 15.293 -2.478 -19.997 1.00 45.50 82 SER A O 1
ATOM 644 N N . PRO A 1 83 ? 15.889 -0.321 -20.305 1.00 50.22 83 PRO A N 1
ATOM 645 C CA . PRO A 1 83 ? 14.927 -0.107 -21.373 1.00 50.22 83 PRO A CA 1
ATOM 646 C C . PRO A 1 83 ? 15.281 -1.054 -22.521 1.00 50.22 83 PRO A C 1
ATOM 648 O O . PRO A 1 83 ? 16.402 -1.037 -23.033 1.00 50.22 83 PRO A O 1
ATOM 651 N N . VAL A 1 84 ? 14.336 -1.915 -22.898 1.00 46.25 84 VAL A N 1
ATOM 652 C CA . VAL A 1 84 ? 14.448 -2.699 -24.126 1.00 46.25 84 VAL A CA 1
ATOM 653 C C . VAL A 1 84 ? 14.535 -1.687 -25.263 1.00 46.25 84 VAL A C 1
ATOM 655 O O . VAL A 1 84 ? 13.597 -0.927 -25.493 1.00 46.25 84 VAL A O 1
ATOM 658 N N . ALA A 1 85 ? 15.696 -1.628 -25.916 1.00 41.66 85 ALA A N 1
ATOM 659 C CA . ALA A 1 85 ? 15.883 -0.842 -27.123 1.00 41.66 85 ALA A CA 1
ATOM 660 C C . ALA A 1 85 ? 14.896 -1.357 -28.181 1.00 41.66 85 ALA A C 1
ATOM 662 O O . ALA A 1 85 ? 14.981 -2.521 -28.579 1.00 41.66 85 ALA A O 1
ATOM 663 N N . VAL A 1 86 ? 13.944 -0.506 -28.568 1.00 41.12 86 VAL A N 1
ATOM 664 C CA . VAL A 1 86 ? 13.064 -0.717 -29.726 1.00 41.12 86 VAL A CA 1
ATOM 665 C C . VAL A 1 86 ? 13.735 -0.129 -30.957 1.00 41.12 86 VAL A C 1
ATOM 667 O O . VAL A 1 86 ? 14.255 1.005 -30.841 1.00 41.12 86 VAL A O 1
#